Protein AF-A0AAN8ZXX7-F1 (afdb_monomer_lite)

InterPro domains:
  IPR001487 Bromodomain [PF00439] (17-95)
  IPR001487 Bromodomain [PR00503] (24-37)
  IPR001487 Bromodomain [PR00503] (38-54)
  IPR001487 Bromodomain [PR00503] (54-72)
  IPR001487 Bromodomain [PR00503] (72-91)
  IPR001487 Bromodomain [PS50014] (21-91)
  IPR001487 Bromodomain [SM00297] (2-110)
  IPR036427 Bromodomain-like superfamily [G3DSA:1.20.920.10] (6-121)
  IPR036427 Bromodomain-like superfamily [SSF47370] (6-117)

Organism: Halocaridina rubra (NCBI:txid373956)

pLDDT: mean 94.88, std 6.47, range [49.38, 98.5]

Foldseek 3Di:
DDDQDLLLVLVLLVLLLVVLVPDPLLVVQQDWDDCVVVVCLVVFQVDTHGSVNLNVCSVVSVDPALVSSLVSLCSLLVSCCRPVNCPDPSNVSSVVSSVSSVVSRVVCVVPSQLSVLCRVPVPCSVVDDD

Radius of gyration: 15.98 Å; chains: 1; bounding box: 37×27×50 Å

Sequence (130 aa):
MQLISVEQLCTLLKFALNRLKTMPGMEPFTKPVDTTEFPTYCDVVVHPVDFTSLERNIKRKFYGSTEAFSSDARWIVHNSVIFNGANSKVTSMARSLVKILKQDMSEIETCPDCYMNAHQKPNSWFTEAC

Structure (mmCIF, N/CA/C/O backbone):
data_AF-A0AAN8ZXX7-F1
#
_entry.id   AF-A0AAN8ZXX7-F1
#
loop_
_atom_site.group_PDB
_atom_site.id
_atom_site.type_symbol
_atom_site.label_atom_id
_atom_site.label_alt_id
_atom_site.label_comp_id
_atom_site.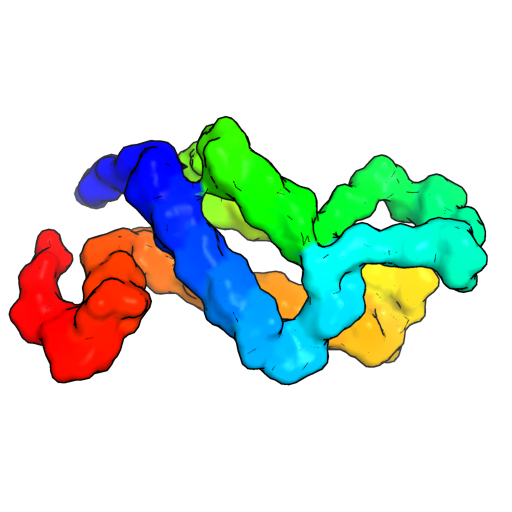label_asym_id
_atom_site.label_entity_id
_atom_site.label_seq_id
_atom_site.pdbx_PDB_ins_code
_atom_site.Cartn_x
_atom_site.Cartn_y
_atom_site.Cartn_z
_atom_site.occupancy
_atom_site.B_iso_or_equiv
_atom_site.auth_seq_id
_atom_site.auth_comp_id
_atom_site.auth_asym_id
_atom_site.auth_atom_id
_atom_site.pdbx_PDB_model_num
ATOM 1 N N . MET A 1 1 ? -18.876 -13.344 12.965 1.00 49.38 1 MET A N 1
ATOM 2 C CA . MET A 1 1 ? -17.917 -12.505 12.219 1.00 49.38 1 MET A CA 1
ATOM 3 C C . MET A 1 1 ? -18.581 -11.155 12.026 1.00 49.38 1 MET A C 1
ATOM 5 O O . MET A 1 1 ? -19.628 -11.104 11.390 1.00 49.38 1 MET A O 1
ATOM 9 N N . GLN A 1 2 ? -18.092 -10.115 12.695 1.00 58.34 2 GLN A N 1
ATOM 10 C CA . GLN A 1 2 ? -18.703 -8.787 12.648 1.00 58.34 2 GLN A CA 1
ATOM 11 C C . GLN A 1 2 ? -18.409 -8.153 11.284 1.00 58.34 2 GLN A C 1
ATOM 13 O O . GLN A 1 2 ? -17.286 -8.232 10.789 1.00 58.34 2 GLN A O 1
ATOM 18 N N . LEU A 1 3 ? -19.433 -7.600 10.638 1.00 75.94 3 LEU A N 1
ATOM 19 C CA . LEU A 1 3 ? -19.295 -6.977 9.323 1.00 75.94 3 LEU A CA 1
ATOM 20 C C . LEU A 1 3 ? -18.641 -5.600 9.494 1.00 75.94 3 LEU A C 1
ATOM 22 O O . LEU A 1 3 ? -19.238 -4.703 10.085 1.00 75.94 3 LEU A O 1
ATOM 26 N N . ILE A 1 4 ? -17.422 -5.439 8.979 1.00 89.06 4 ILE A N 1
ATOM 27 C CA . ILE A 1 4 ? -16.712 -4.154 8.956 1.00 89.06 4 ILE A CA 1
ATOM 28 C C . ILE A 1 4 ? -17.426 -3.228 7.968 1.00 89.06 4 ILE A C 1
ATOM 30 O O . ILE A 1 4 ? -17.630 -3.591 6.808 1.00 89.06 4 ILE A O 1
ATOM 34 N N . SER A 1 5 ? -17.789 -2.019 8.398 1.00 94.75 5 SER A N 1
ATOM 35 C CA . SER A 1 5 ? -18.332 -1.023 7.470 1.00 94.75 5 SER A CA 1
ATOM 36 C C . SER A 1 5 ? -17.234 -0.489 6.545 1.00 94.75 5 SER A C 1
ATOM 38 O O . SER A 1 5 ? -16.066 -0.407 6.924 1.00 94.75 5 SER A O 1
ATOM 40 N N . VAL A 1 6 ? -17.595 -0.042 5.339 1.00 95.25 6 VAL A N 1
ATOM 41 C CA . VAL A 1 6 ? -16.622 0.562 4.405 1.00 95.25 6 VAL A CA 1
ATOM 42 C C . VAL A 1 6 ? -15.899 1.758 5.040 1.00 95.25 6 VAL A C 1
ATOM 44 O O . VAL A 1 6 ? -14.717 1.985 4.791 1.00 95.25 6 VAL A O 1
ATOM 47 N N . GLU A 1 7 ? -16.581 2.517 5.898 1.00 95.38 7 GLU A N 1
ATOM 48 C CA . GLU A 1 7 ? -15.993 3.656 6.612 1.00 95.38 7 GLU A CA 1
ATOM 49 C C . GLU A 1 7 ? -14.967 3.227 7.658 1.00 95.38 7 GLU A C 1
ATOM 51 O O . GLU A 1 7 ? -13.879 3.811 7.734 1.00 95.38 7 GLU A O 1
ATOM 56 N N . GLN A 1 8 ? -15.288 2.182 8.423 1.00 95.88 8 GLN A N 1
ATOM 57 C CA . GLN A 1 8 ? -14.366 1.595 9.385 1.00 95.88 8 GLN A CA 1
ATOM 58 C C . GLN A 1 8 ? -13.148 1.026 8.656 1.00 95.88 8 GLN A C 1
ATOM 60 O O . GLN A 1 8 ? -12.025 1.399 8.989 1.00 95.88 8 GLN A O 1
ATOM 65 N N . LEU A 1 9 ? -13.349 0.246 7.588 1.00 97.44 9 LEU A N 1
ATOM 66 C CA . LEU A 1 9 ? -12.263 -0.285 6.763 1.00 97.44 9 LEU A CA 1
ATOM 67 C C . LEU A 1 9 ? -11.355 0.837 6.244 1.00 97.44 9 LEU A C 1
ATOM 69 O O . LEU A 1 9 ? -10.144 0.785 6.430 1.00 97.44 9 LEU A O 1
ATOM 73 N N . CYS A 1 10 ? -11.920 1.898 5.664 1.00 98.12 10 CYS A N 1
ATOM 74 C CA . CYS A 1 10 ? -11.134 3.035 5.182 1.00 98.12 10 CYS A CA 1
ATOM 75 C C . CYS A 1 10 ? -10.305 3.700 6.291 1.00 98.12 10 CYS A C 1
ATOM 77 O O . CYS A 1 10 ? -9.226 4.227 6.021 1.00 98.12 10 CYS A O 1
ATOM 79 N N . THR A 1 11 ? -10.791 3.702 7.530 1.00 98.06 11 THR A N 1
ATOM 80 C CA . THR A 1 11 ? -10.048 4.237 8.678 1.00 98.06 11 THR A CA 1
ATOM 81 C C . THR A 1 11 ? -8.867 3.336 9.035 1.00 98.06 11 THR A C 1
ATOM 83 O O . THR A 1 11 ? -7.746 3.827 9.164 1.00 98.06 11 THR A O 1
ATOM 86 N N . LEU A 1 12 ? -9.080 2.021 9.086 1.00 98.19 12 LEU A N 1
ATOM 87 C CA . LEU A 1 12 ? -8.029 1.038 9.370 1.00 98.19 12 LEU A CA 1
ATOM 88 C C . LEU A 1 12 ? -6.944 1.040 8.278 1.00 98.19 12 LEU A C 1
ATOM 90 O O . LEU A 1 12 ? -5.753 1.093 8.582 1.00 98.19 12 LEU A O 1
ATOM 94 N N . LEU A 1 13 ? -7.338 1.104 7.001 1.00 98.50 13 LEU A N 1
ATOM 95 C CA . LEU A 1 13 ? -6.402 1.213 5.875 1.00 98.50 13 LEU A CA 1
ATOM 96 C C . LEU A 1 13 ? -5.565 2.503 5.930 1.00 98.50 13 LEU A C 1
ATOM 98 O O . LEU A 1 13 ? -4.388 2.493 5.566 1.00 98.50 13 LEU A O 1
ATOM 102 N N . LYS A 1 14 ? -6.142 3.621 6.400 1.00 98.19 14 LYS A N 1
ATOM 103 C CA . LYS A 1 14 ? -5.384 4.868 6.611 1.00 98.19 14 LYS A CA 1
ATOM 104 C C . LYS A 1 14 ? -4.323 4.703 7.692 1.00 98.19 14 LYS A C 1
ATOM 106 O O . LYS A 1 14 ? -3.228 5.228 7.512 1.00 98.19 14 LYS A O 1
ATOM 111 N N . PHE A 1 15 ? -4.617 3.996 8.783 1.00 97.81 15 PHE A N 1
ATOM 112 C CA . PHE A 1 15 ? -3.619 3.720 9.817 1.00 97.81 15 PHE A CA 1
ATOM 113 C C . PHE A 1 15 ? -2.449 2.906 9.267 1.00 97.81 15 PHE A C 1
ATOM 115 O O . PHE A 1 15 ? -1.308 3.354 9.395 1.00 97.81 15 PHE A O 1
ATOM 122 N N . ALA A 1 16 ? -2.726 1.813 8.551 1.00 97.94 16 ALA A N 1
ATOM 123 C CA . ALA A 1 16 ? -1.696 0.999 7.905 1.00 97.94 16 ALA A CA 1
ATOM 124 C C . ALA A 1 16 ? -0.812 1.831 6.953 1.00 97.94 16 ALA A C 1
ATOM 126 O O . ALA A 1 16 ? 0.419 1.811 7.036 1.00 97.94 16 ALA A O 1
ATOM 127 N N . LEU A 1 17 ? -1.431 2.634 6.077 1.00 97.94 17 LEU A N 1
ATOM 128 C CA . LEU A 1 17 ? -0.700 3.466 5.117 1.00 97.94 17 LEU A CA 1
ATOM 129 C C . LEU A 1 17 ? 0.107 4.585 5.794 1.00 97.94 17 LEU A C 1
ATOM 131 O O . LEU A 1 17 ? 1.224 4.882 5.371 1.00 97.94 17 LEU A O 1
ATOM 135 N N . ASN A 1 18 ? -0.427 5.211 6.843 1.00 96.50 18 ASN A N 1
ATOM 136 C CA . ASN A 1 18 ? 0.286 6.251 7.584 1.00 96.50 18 ASN A CA 1
ATOM 137 C C . ASN A 1 18 ? 1.479 5.679 8.349 1.00 96.50 18 ASN A C 1
ATOM 139 O O . ASN A 1 18 ? 2.552 6.279 8.324 1.00 96.50 18 ASN A O 1
ATOM 143 N N . ARG A 1 19 ? 1.326 4.498 8.959 1.00 95.00 19 ARG A N 1
ATOM 144 C CA . ARG A 1 19 ? 2.433 3.789 9.605 1.00 95.00 19 ARG A CA 1
ATOM 145 C C . ARG A 1 19 ? 3.556 3.524 8.609 1.00 95.00 19 ARG A C 1
ATOM 147 O O . ARG A 1 19 ? 4.698 3.882 8.884 1.00 95.00 19 ARG A O 1
ATOM 154 N N . LEU A 1 20 ? 3.234 3.005 7.422 1.00 95.06 20 LEU A N 1
ATOM 155 C CA . LEU A 1 20 ? 4.224 2.818 6.359 1.00 95.06 20 LEU A CA 1
ATOM 156 C C . LEU A 1 20 ? 4.950 4.108 5.988 1.00 95.06 20 LEU A C 1
ATOM 158 O O . LEU A 1 20 ? 6.170 4.108 5.913 1.00 95.06 20 LEU A O 1
ATOM 162 N N . LYS A 1 21 ? 4.230 5.215 5.782 1.00 94.62 21 LYS A N 1
ATOM 163 C CA . LYS A 1 21 ? 4.841 6.504 5.410 1.00 94.62 21 LYS A CA 1
ATOM 164 C C . LYS A 1 21 ? 5.888 6.996 6.414 1.00 94.62 21 LYS A C 1
ATOM 166 O O . LYS A 1 21 ? 6.772 7.748 6.025 1.00 94.62 21 LYS A O 1
ATOM 171 N N . THR A 1 22 ? 5.783 6.594 7.681 1.00 93.25 22 THR A N 1
ATOM 172 C CA . THR A 1 22 ? 6.752 6.952 8.732 1.00 93.25 22 THR A CA 1
ATOM 173 C C . THR A 1 22 ? 7.960 6.019 8.820 1.00 93.25 22 THR A C 1
ATOM 175 O O . THR A 1 22 ? 8.909 6.326 9.539 1.00 93.25 22 THR A O 1
ATOM 178 N N . MET A 1 23 ? 7.951 4.884 8.116 1.00 93.44 23 MET A N 1
ATOM 179 C CA . MET A 1 23 ? 9.064 3.938 8.149 1.00 93.44 23 MET A CA 1
ATOM 180 C C . MET A 1 23 ? 10.226 4.413 7.264 1.00 93.44 23 MET A C 1
ATOM 182 O O . MET A 1 23 ? 9.993 4.937 6.173 1.00 93.44 23 MET A O 1
ATOM 186 N N . PRO A 1 24 ? 11.482 4.187 7.687 1.00 93.19 24 PRO A N 1
ATOM 187 C CA . PRO A 1 24 ? 12.646 4.533 6.881 1.00 93.19 24 PRO A CA 1
ATOM 188 C C . PRO A 1 24 ? 12.692 3.690 5.601 1.00 93.19 24 PRO A C 1
ATOM 190 O O . PRO A 1 24 ? 12.396 2.491 5.627 1.00 93.19 24 PRO A O 1
ATOM 193 N N . GLY A 1 25 ? 13.108 4.292 4.486 1.00 91.75 25 GLY A N 1
ATOM 194 C CA . GLY A 1 25 ? 13.211 3.580 3.210 1.00 91.75 25 GLY A CA 1
ATOM 195 C C . GLY A 1 25 ? 11.883 3.467 2.458 1.00 91.75 25 GLY A C 1
ATOM 196 O O . GLY A 1 25 ? 11.715 2.563 1.640 1.00 91.75 25 GLY A O 1
ATOM 197 N N . MET A 1 26 ? 10.927 4.349 2.741 1.00 94.94 26 MET A N 1
ATOM 198 C CA . MET A 1 26 ? 9.647 4.413 2.030 1.00 94.94 26 MET A CA 1
ATOM 199 C C . MET A 1 26 ? 9.554 5.612 1.084 1.00 94.94 26 MET A C 1
ATOM 201 O O . MET A 1 26 ? 8.606 5.704 0.304 1.00 94.94 26 MET A O 1
ATOM 205 N N . GLU A 1 27 ? 10.555 6.493 1.104 1.00 94.06 27 GLU A N 1
ATOM 206 C CA . GLU A 1 27 ? 10.630 7.740 0.342 1.00 94.06 27 GLU A CA 1
ATOM 207 C C . GLU A 1 27 ? 10.322 7.546 -1.153 1.00 94.06 27 GLU A C 1
ATOM 209 O O . GLU A 1 27 ? 9.483 8.302 -1.656 1.00 94.06 27 GLU A O 1
ATOM 214 N N . PRO A 1 28 ? 10.858 6.513 -1.850 1.00 95.69 28 PRO A N 1
ATOM 215 C CA . PRO A 1 28 ? 10.600 6.308 -3.280 1.00 95.69 28 PRO A CA 1
ATOM 216 C C . PRO A 1 28 ? 9.132 6.062 -3.644 1.00 95.69 28 PRO A C 1
ATOM 218 O O . PRO A 1 28 ? 8.766 6.189 -4.806 1.00 95.69 28 PRO A O 1
ATOM 221 N N . PHE A 1 29 ? 8.292 5.685 -2.678 1.00 97.25 29 PHE A N 1
ATOM 222 C CA . PHE A 1 29 ? 6.886 5.340 -2.906 1.00 97.25 29 PHE A CA 1
ATOM 223 C C . PHE A 1 29 ? 5.927 6.408 -2.373 1.00 97.25 29 PHE A C 1
ATOM 225 O O . PHE A 1 29 ? 4.713 6.268 -2.511 1.00 97.25 29 PHE A O 1
ATOM 232 N N . THR A 1 30 ? 6.447 7.470 -1.746 1.00 95.81 30 THR A N 1
ATOM 233 C CA . THR A 1 30 ? 5.621 8.517 -1.119 1.00 95.81 30 THR A CA 1
ATOM 234 C C . THR A 1 30 ? 4.893 9.407 -2.118 1.00 95.81 30 THR A C 1
ATOM 236 O O . THR A 1 30 ? 3.883 10.010 -1.753 1.00 95.81 30 THR A O 1
ATOM 239 N N . LYS A 1 31 ? 5.395 9.491 -3.353 1.00 95.88 31 LYS A N 1
ATOM 240 C CA . LYS A 1 31 ? 4.871 10.303 -4.454 1.00 95.88 31 LYS A CA 1
ATOM 241 C C . LYS A 1 31 ? 4.979 9.533 -5.776 1.00 95.88 31 LYS A C 1
ATOM 243 O O . LYS A 1 31 ? 5.756 8.579 -5.842 1.00 95.88 31 LYS A O 1
ATOM 248 N N . PRO A 1 32 ? 4.235 9.943 -6.819 1.00 96.38 32 PRO A N 1
ATOM 249 C CA . PRO A 1 32 ? 4.432 9.418 -8.165 1.00 96.38 32 PRO A CA 1
ATOM 250 C C . PRO A 1 32 ? 5.884 9.594 -8.625 1.00 96.38 32 PRO A C 1
ATOM 252 O O . PRO A 1 32 ? 6.532 10.575 -8.256 1.00 96.38 32 PRO A O 1
ATOM 255 N N . VAL A 1 33 ? 6.369 8.665 -9.451 1.00 96.06 33 VAL A N 1
ATOM 256 C CA . VAL A 1 33 ? 7.691 8.773 -10.084 1.00 96.06 33 VAL A CA 1
ATOM 257 C C . VAL A 1 33 ? 7.729 10.017 -10.973 1.00 96.06 33 VAL A C 1
ATOM 259 O O . VAL A 1 33 ? 6.811 10.247 -11.764 1.00 96.06 33 VAL A O 1
ATOM 262 N N . ASP A 1 34 ? 8.784 10.819 -10.83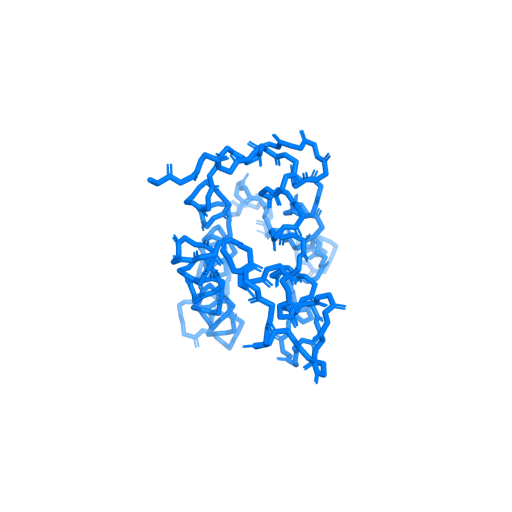3 1.00 94.88 34 ASP A N 1
ATOM 263 C CA . ASP A 1 34 ? 8.980 12.022 -11.636 1.00 94.88 34 ASP A CA 1
ATOM 264 C C . ASP A 1 34 ? 9.407 11.637 -13.058 1.00 94.88 34 ASP A C 1
ATOM 266 O O . ASP A 1 34 ? 10.500 11.126 -13.289 1.00 94.88 34 ASP A O 1
ATOM 270 N N . THR A 1 35 ? 8.531 11.884 -14.028 1.00 94.44 35 THR A N 1
ATOM 271 C CA . THR A 1 35 ? 8.774 11.561 -15.442 1.00 94.44 35 THR A CA 1
ATOM 272 C C . THR A 1 35 ? 9.722 12.545 -16.123 1.00 94.44 35 THR A C 1
ATOM 274 O O . THR A 1 35 ? 10.201 12.266 -17.217 1.00 94.44 35 THR A O 1
ATOM 277 N N . THR A 1 36 ? 10.038 13.676 -15.489 1.00 95.50 36 THR A N 1
ATOM 278 C CA . THR A 1 36 ? 11.102 14.569 -15.964 1.00 95.50 36 THR A CA 1
ATOM 279 C C . THR A 1 36 ? 12.483 14.013 -15.619 1.00 95.50 36 THR A C 1
ATOM 281 O O . THR A 1 36 ? 13.402 14.122 -16.428 1.00 95.50 36 THR A O 1
ATOM 284 N N . GLU A 1 37 ? 12.611 13.351 -14.463 1.00 95.31 37 GLU A N 1
ATOM 285 C CA . GLU A 1 37 ? 13.826 12.643 -14.038 1.00 95.31 37 GLU A CA 1
ATOM 286 C C . GLU A 1 37 ? 13.942 11.259 -14.699 1.00 95.31 37 GLU A C 1
ATOM 288 O O . GLU A 1 37 ? 15.030 10.849 -15.107 1.00 95.31 37 GLU A O 1
ATOM 293 N N . PHE A 1 38 ? 12.813 10.566 -14.880 1.00 95.19 38 PHE A N 1
ATOM 294 C CA . PHE A 1 38 ? 12.729 9.234 -15.486 1.00 95.19 38 PHE A CA 1
ATOM 295 C C . PHE A 1 38 ? 11.796 9.212 -16.715 1.00 95.19 38 PHE A C 1
ATOM 297 O O . PHE A 1 38 ? 10.696 8.651 -16.643 1.00 95.19 38 PHE A O 1
ATOM 304 N N . PRO A 1 39 ? 12.214 9.768 -17.872 1.00 95.69 39 PRO A N 1
ATOM 305 C CA . PRO A 1 39 ? 11.350 9.905 -19.051 1.00 95.69 39 PRO A CA 1
ATOM 306 C C . PRO A 1 39 ? 10.788 8.589 -19.592 1.00 95.69 39 PRO A C 1
ATOM 308 O O . PRO A 1 39 ? 9.660 8.553 -20.072 1.00 95.69 39 PRO A O 1
ATOM 311 N N . THR A 1 40 ? 11.541 7.494 -19.466 1.00 95.81 40 THR A N 1
ATOM 312 C CA . THR A 1 40 ? 11.150 6.169 -19.974 1.00 95.81 40 THR A CA 1
ATOM 313 C C . THR A 1 40 ? 10.200 5.409 -19.048 1.00 95.81 40 THR A C 1
ATOM 315 O O . THR A 1 40 ? 9.783 4.296 -19.363 1.00 95.81 40 THR A O 1
ATOM 318 N N . TYR A 1 41 ? 9.839 5.973 -17.888 1.00 96.44 41 TYR A N 1
ATOM 319 C CA . TYR A 1 41 ? 8.974 5.291 -16.923 1.00 96.44 41 TYR A CA 1
ATOM 320 C C . TYR A 1 41 ? 7.598 4.968 -17.521 1.00 96.44 41 TYR A C 1
ATOM 322 O O . TYR A 1 41 ? 7.102 3.850 -17.378 1.00 96.44 41 TYR A O 1
ATOM 330 N N . CYS A 1 42 ? 7.018 5.921 -18.255 1.00 94.69 42 CYS A N 1
ATOM 331 C CA . CYS A 1 42 ? 5.718 5.763 -18.911 1.00 94.69 42 CYS A CA 1
ATOM 332 C C . CYS A 1 42 ? 5.739 4.787 -20.097 1.00 94.69 42 CYS A C 1
ATOM 334 O O . CYS A 1 42 ? 4.677 4.322 -20.502 1.00 94.69 42 CYS A O 1
ATOM 336 N N . ASP A 1 43 ? 6.917 4.449 -20.629 1.00 96.44 43 ASP A N 1
ATOM 337 C CA . ASP A 1 43 ? 7.041 3.503 -21.745 1.00 96.44 43 ASP A CA 1
ATOM 338 C C . ASP A 1 43 ? 6.842 2.053 -21.284 1.00 96.44 43 ASP A C 1
ATOM 340 O O . ASP A 1 43 ? 6.447 1.192 -22.070 1.00 96.44 43 ASP A O 1
ATOM 344 N N . VAL A 1 44 ? 7.123 1.772 -20.006 1.00 96.56 44 VAL A N 1
ATOM 345 C CA . VAL A 1 44 ? 7.122 0.408 -19.451 1.00 96.56 44 VAL A CA 1
ATOM 346 C C . VAL A 1 44 ? 6.130 0.215 -18.303 1.00 96.56 44 VAL A C 1
ATOM 348 O O . VAL A 1 44 ? 5.673 -0.906 -18.078 1.00 96.56 44 VAL A O 1
ATOM 351 N N . VAL A 1 45 ? 5.755 1.280 -17.586 1.00 97.25 45 VAL A N 1
ATOM 352 C CA . VAL A 1 45 ? 4.777 1.227 -16.491 1.00 97.25 45 VAL A CA 1
ATOM 353 C C . VAL A 1 45 ? 3.437 1.810 -16.935 1.00 97.25 45 VAL A C 1
ATOM 355 O O . VAL A 1 45 ? 3.265 3.020 -17.041 1.00 97.25 45 VAL A O 1
ATOM 358 N N . VAL A 1 46 ? 2.451 0.930 -17.118 1.00 95.31 46 VAL A N 1
ATOM 359 C CA . VAL A 1 46 ? 1.100 1.289 -17.596 1.00 95.31 46 VAL A CA 1
ATOM 360 C C . VAL A 1 46 ? 0.127 1.694 -16.487 1.00 95.31 46 VAL A C 1
ATOM 362 O O . VAL A 1 46 ? -0.855 2.388 -16.742 1.00 95.31 46 VAL A O 1
ATOM 365 N N . HIS A 1 47 ? 0.377 1.261 -15.249 1.00 96.75 47 HIS A N 1
ATOM 366 C CA . HIS A 1 47 ? -0.478 1.558 -14.101 1.00 96.75 47 HIS A CA 1
ATOM 367 C C . HIS A 1 47 ? 0.362 2.045 -12.912 1.00 96.75 47 HIS A C 1
ATOM 369 O O . HIS A 1 47 ? 0.703 1.253 -12.029 1.00 96.75 47 HIS A O 1
ATOM 375 N N . PRO A 1 48 ? 0.746 3.337 -12.887 1.00 96.69 48 PRO A N 1
ATOM 376 C CA . PRO A 1 48 ? 1.505 3.903 -11.781 1.00 96.69 48 PRO A CA 1
ATOM 377 C C . PRO A 1 48 ? 0.694 3.866 -10.482 1.00 96.69 48 PRO A C 1
ATOM 379 O O . PRO A 1 48 ? -0.436 4.354 -10.429 1.00 96.69 48 PRO A O 1
ATOM 382 N N . VAL A 1 49 ? 1.294 3.310 -9.431 1.00 98.00 49 VAL A N 1
ATOM 383 C CA . VAL A 1 49 ? 0.733 3.272 -8.078 1.00 98.00 49 VAL A CA 1
ATOM 384 C C . VAL A 1 49 ? 1.809 3.717 -7.097 1.00 98.00 49 VAL A C 1
ATOM 386 O O . VAL A 1 49 ? 2.935 3.228 -7.124 1.00 98.00 49 VAL A O 1
ATOM 389 N N . ASP A 1 50 ? 1.431 4.642 -6.228 1.00 97.88 50 ASP A N 1
ATOM 390 C CA . ASP A 1 50 ? 2.229 5.221 -5.149 1.00 97.88 50 ASP A CA 1
ATOM 391 C C . ASP A 1 50 ? 1.335 5.518 -3.927 1.00 97.88 50 ASP A C 1
ATOM 393 O O . ASP A 1 50 ? 0.105 5.387 -3.982 1.00 97.88 50 ASP A O 1
ATOM 397 N N . PHE A 1 51 ? 1.908 5.944 -2.804 1.00 98.38 51 PHE A N 1
ATOM 398 C CA . PHE A 1 51 ? 1.143 6.197 -1.580 1.00 98.38 51 PHE A CA 1
ATOM 399 C C . PHE A 1 51 ? 0.080 7.289 -1.713 1.00 98.38 51 PHE A C 1
ATOM 401 O O . PHE A 1 51 ? -0.953 7.192 -1.047 1.00 98.38 51 PHE A O 1
ATOM 408 N N . THR A 1 52 ? 0.276 8.300 -2.560 1.00 98.00 52 THR A N 1
ATOM 409 C CA . THR A 1 52 ? -0.756 9.318 -2.809 1.00 98.00 52 THR A CA 1
ATOM 410 C C . THR A 1 52 ? -1.946 8.716 -3.551 1.00 98.00 52 THR A C 1
ATOM 412 O O . THR A 1 52 ? -3.097 9.017 -3.220 1.00 98.00 52 THR A O 1
ATOM 415 N N . SER A 1 53 ? -1.693 7.810 -4.501 1.00 98.06 53 SER A N 1
ATOM 416 C CA . SER A 1 53 ? -2.741 7.095 -5.232 1.00 98.06 53 SER A CA 1
ATOM 417 C C . SER A 1 53 ? -3.545 6.164 -4.315 1.00 98.06 53 SER A C 1
ATOM 419 O O . SER A 1 53 ? -4.778 6.218 -4.322 1.00 98.06 53 SER A O 1
ATOM 421 N N . LEU A 1 54 ? -2.866 5.409 -3.440 1.00 98.44 54 LEU A N 1
ATOM 422 C CA . LEU A 1 54 ? -3.509 4.538 -2.456 1.00 98.44 54 LEU A CA 1
ATOM 423 C C . LEU A 1 54 ? -4.349 5.355 -1.472 1.00 98.44 54 LEU A C 1
ATOM 425 O O . LEU A 1 54 ? -5.515 5.039 -1.247 1.00 98.44 54 LEU A O 1
ATOM 429 N N . GLU A 1 55 ? -3.797 6.444 -0.934 1.00 98.38 55 GLU A N 1
ATOM 430 C CA . GLU A 1 55 ? -4.509 7.330 -0.012 1.00 98.38 55 GLU A CA 1
ATOM 431 C C . GLU A 1 55 ? -5.759 7.941 -0.657 1.00 98.38 55 GLU A C 1
ATOM 433 O O . GLU A 1 55 ? -6.822 8.002 -0.030 1.00 98.38 55 GLU A O 1
ATOM 438 N N . ARG A 1 56 ? -5.658 8.370 -1.920 1.00 98.50 56 ARG A N 1
ATOM 439 C CA . ARG A 1 56 ? -6.794 8.877 -2.696 1.00 98.50 56 ARG A CA 1
ATOM 440 C C . ARG A 1 56 ? -7.876 7.810 -2.852 1.00 98.50 56 ARG A C 1
ATOM 442 O O . ARG A 1 56 ? -9.045 8.119 -2.628 1.00 98.50 56 ARG A O 1
ATOM 449 N N . ASN A 1 57 ? -7.512 6.574 -3.186 1.00 98.44 57 ASN A N 1
ATOM 450 C CA . ASN A 1 57 ? -8.466 5.469 -3.323 1.00 98.44 57 ASN A CA 1
ATOM 451 C C . ASN A 1 57 ? -9.146 5.139 -1.982 1.00 98.44 57 ASN A C 1
ATOM 453 O O . ASN A 1 57 ? -10.366 4.959 -1.950 1.00 98.44 57 ASN A O 1
ATOM 457 N N . ILE A 1 58 ? -8.413 5.186 -0.860 1.00 98.44 58 ILE A N 1
ATOM 458 C CA . ILE A 1 58 ? -9.013 5.046 0.477 1.00 98.44 58 ILE A CA 1
ATOM 459 C C . ILE A 1 58 ? -10.009 6.186 0.748 1.00 98.44 58 ILE A C 1
ATOM 461 O O . ILE A 1 58 ? -11.136 5.941 1.173 1.00 98.44 58 ILE A O 1
ATOM 465 N N . LYS A 1 59 ? -9.636 7.447 0.484 1.00 97.94 59 LYS A N 1
ATOM 466 C CA . LYS A 1 59 ? -10.526 8.610 0.690 1.00 97.94 59 LYS A CA 1
ATOM 467 C C . LYS A 1 59 ? -11.812 8.518 -0.136 1.00 97.94 59 LYS A C 1
ATOM 469 O O . LYS A 1 59 ? -12.861 8.937 0.341 1.00 97.94 59 LYS A O 1
ATOM 474 N N . ARG A 1 60 ? -11.739 7.946 -1.340 1.00 97.81 60 ARG A N 1
ATOM 475 C CA . ARG A 1 60 ? -12.893 7.723 -2.228 1.00 97.81 60 ARG A CA 1
ATOM 476 C C . ARG A 1 60 ? -13.715 6.481 -1.870 1.00 97.81 60 ARG A C 1
ATOM 478 O O . ARG A 1 60 ? -14.650 6.180 -2.603 1.00 97.81 60 ARG A O 1
ATOM 485 N N . LYS A 1 61 ? -13.391 5.779 -0.775 1.00 97.50 61 LYS A N 1
ATOM 486 C CA . LYS A 1 61 ? -14.050 4.530 -0.359 1.00 97.50 61 LYS A CA 1
ATOM 487 C C . LYS A 1 61 ? -14.012 3.451 -1.455 1.00 97.50 61 LYS A C 1
ATOM 489 O O . LYS A 1 61 ? -14.960 2.693 -1.617 1.00 97.50 61 LYS A O 1
ATOM 494 N N . PHE A 1 62 ? -12.923 3.408 -2.227 1.00 97.06 62 PHE A N 1
ATOM 495 C CA . PHE A 1 62 ? -12.783 2.505 -3.376 1.00 97.06 62 PHE A CA 1
ATOM 496 C C . PHE A 1 62 ? -12.571 1.040 -2.964 1.00 97.06 62 PHE A C 1
ATOM 498 O O . PHE A 1 62 ? -12.955 0.126 -3.687 1.00 97.06 62 PHE A O 1
ATOM 505 N N . TYR A 1 63 ? -11.970 0.807 -1.796 1.00 97.69 63 TYR A N 1
ATOM 506 C CA . TYR A 1 63 ? -11.660 -0.536 -1.316 1.00 97.69 63 TYR A CA 1
ATOM 507 C C . TYR A 1 63 ? -12.820 -1.118 -0.508 1.00 97.69 63 TYR A C 1
ATOM 509 O O . TYR A 1 63 ? -13.172 -0.591 0.546 1.00 97.69 63 TYR A O 1
ATOM 517 N N . GLY A 1 64 ? -13.382 -2.225 -0.998 1.00 95.56 64 GLY A N 1
ATOM 518 C CA . GLY A 1 64 ? -14.406 -3.005 -0.293 1.00 95.56 64 GLY A CA 1
ATOM 519 C C . GLY A 1 64 ? -13.845 -4.079 0.643 1.00 95.56 64 GLY A C 1
ATOM 520 O O . GLY A 1 64 ? -14.590 -4.621 1.451 1.00 95.56 64 GLY A O 1
ATOM 521 N N . SER A 1 65 ? -12.548 -4.386 0.545 1.00 97.00 65 SER A N 1
ATOM 522 C CA . SER A 1 65 ? -11.863 -5.349 1.409 1.00 97.00 65 SER A CA 1
ATOM 523 C C . SER A 1 65 ? -10.366 -5.037 1.540 1.00 97.00 65 SER A C 1
ATOM 525 O O . SER A 1 65 ? -9.808 -4.230 0.784 1.00 97.00 65 SER A O 1
ATOM 527 N N . THR A 1 66 ? -9.706 -5.684 2.498 1.00 97.31 66 THR A N 1
ATOM 528 C CA . THR A 1 66 ? -8.249 -5.651 2.704 1.00 97.31 66 THR A CA 1
ATOM 529 C C . THR A 1 66 ? -7.485 -6.247 1.515 1.00 97.31 66 THR A C 1
ATOM 531 O O . THR A 1 66 ? -6.400 -5.769 1.160 1.00 97.31 66 THR A O 1
ATOM 534 N N . GLU A 1 67 ? -8.054 -7.237 0.824 1.00 97.19 67 GLU A N 1
ATOM 535 C CA . GLU A 1 67 ? -7.472 -7.836 -0.381 1.00 97.19 67 GLU A CA 1
ATOM 536 C C . GLU A 1 67 ? -7.507 -6.888 -1.577 1.00 97.19 67 GLU A C 1
ATOM 538 O O . GLU A 1 67 ? -6.550 -6.872 -2.359 1.00 97.19 67 GLU A O 1
ATOM 543 N N . ALA A 1 68 ? -8.565 -6.082 -1.719 1.00 97.69 68 ALA A N 1
ATOM 544 C CA . ALA A 1 68 ? -8.647 -5.064 -2.765 1.00 97.69 68 ALA A CA 1
ATOM 545 C C . ALA A 1 68 ? -7.519 -4.032 -2.602 1.00 97.69 68 ALA A C 1
ATOM 547 O O . ALA A 1 68 ? -6.763 -3.783 -3.540 1.00 97.69 68 ALA A O 1
ATOM 548 N N . PHE A 1 69 ? -7.325 -3.523 -1.381 1.00 98.31 69 PHE A N 1
ATOM 549 C CA . PHE A 1 69 ? -6.214 -2.623 -1.060 1.00 98.31 69 PHE A CA 1
ATOM 550 C C . PHE A 1 69 ? -4.842 -3.281 -1.277 1.00 98.31 69 PHE A C 1
ATOM 552 O O . PHE A 1 69 ? -3.947 -2.692 -1.886 1.00 98.31 69 PHE A O 1
ATOM 559 N N . SER A 1 70 ? -4.677 -4.528 -0.826 1.00 97.69 70 SER A N 1
ATOM 560 C CA . SER A 1 70 ? -3.434 -5.285 -1.020 1.00 97.69 70 SER A CA 1
ATOM 561 C C . SER A 1 70 ? -3.102 -5.498 -2.493 1.00 97.69 70 SER A C 1
ATOM 563 O O . SER A 1 70 ? -1.929 -5.552 -2.859 1.00 97.69 70 SER A O 1
ATOM 565 N N . SER A 1 71 ? -4.118 -5.658 -3.339 1.00 97.81 71 SER A N 1
ATOM 566 C CA . SER A 1 71 ? -3.938 -5.862 -4.776 1.00 97.81 71 SER A CA 1
ATOM 567 C C . SER A 1 71 ? -3.428 -4.599 -5.459 1.00 97.81 71 SER A C 1
ATOM 569 O O . SER A 1 71 ? -2.453 -4.694 -6.204 1.00 97.81 71 SER A O 1
ATOM 571 N N . ASP A 1 72 ? -3.966 -3.428 -5.111 1.00 97.81 72 ASP A N 1
ATOM 572 C CA . ASP A 1 72 ? -3.424 -2.145 -5.574 1.00 97.81 72 ASP A CA 1
ATOM 573 C C . ASP A 1 72 ? -1.982 -1.947 -5.083 1.00 97.81 72 ASP A C 1
ATOM 575 O O . ASP A 1 72 ? -1.090 -1.634 -5.868 1.00 97.81 72 ASP A O 1
ATOM 579 N N . ALA A 1 73 ? -1.692 -2.229 -3.810 1.00 97.88 73 ALA A N 1
ATOM 580 C CA . ALA A 1 73 ? -0.337 -2.076 -3.275 1.00 97.88 73 ALA A CA 1
ATOM 581 C C . ALA A 1 73 ? 0.709 -2.991 -3.949 1.00 97.88 73 ALA A C 1
ATOM 583 O O . ALA A 1 73 ? 1.885 -2.628 -4.032 1.00 97.88 73 ALA A O 1
ATOM 584 N N . ARG A 1 74 ? 0.316 -4.164 -4.472 1.00 98.19 74 ARG A N 1
ATOM 585 C CA . ARG A 1 74 ? 1.229 -5.060 -5.212 1.00 98.19 74 ARG A CA 1
ATOM 586 C C . ARG A 1 74 ? 1.710 -4.463 -6.534 1.00 98.19 74 ARG A C 1
ATOM 588 O O . ARG A 1 74 ? 2.798 -4.842 -6.977 1.00 98.19 74 ARG A O 1
ATOM 595 N N . TRP A 1 75 ? 0.985 -3.507 -7.120 1.00 98.44 75 TRP A N 1
ATOM 596 C CA . TRP A 1 75 ? 1.466 -2.784 -8.299 1.00 98.44 75 TRP A CA 1
ATOM 597 C C . TRP A 1 75 ? 2.767 -2.032 -8.029 1.00 98.44 75 TRP A C 1
ATOM 599 O 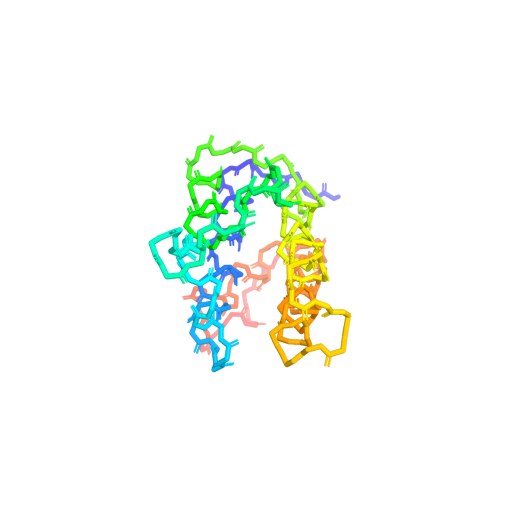O . TRP A 1 75 ? 3.613 -1.976 -8.912 1.00 98.44 75 TRP A O 1
ATOM 609 N N . ILE A 1 76 ? 3.008 -1.563 -6.800 1.00 98.19 76 ILE A N 1
ATOM 610 C CA . ILE A 1 76 ? 4.281 -0.920 -6.433 1.00 98.19 76 ILE A CA 1
ATOM 611 C C . ILE A 1 76 ? 5.457 -1.883 -6.657 1.00 98.19 76 ILE A C 1
ATOM 613 O O . ILE A 1 76 ? 6.477 -1.510 -7.236 1.00 98.19 76 ILE A O 1
ATOM 617 N N . VAL A 1 77 ? 5.313 -3.149 -6.250 1.00 98.44 77 VAL A N 1
ATOM 618 C CA . VAL A 1 77 ? 6.341 -4.179 -6.477 1.00 98.44 77 VAL A CA 1
ATOM 619 C C . VAL A 1 77 ? 6.454 -4.510 -7.956 1.00 98.44 77 VAL A C 1
ATOM 621 O O . VAL A 1 77 ? 7.566 -4.583 -8.469 1.00 98.44 77 VAL A O 1
ATOM 624 N N . HIS A 1 78 ? 5.325 -4.706 -8.635 1.00 98.50 78 HIS A N 1
ATOM 625 C CA . HIS A 1 78 ? 5.298 -5.036 -10.058 1.00 98.50 78 HIS A CA 1
ATOM 626 C C . HIS A 1 78 ? 6.005 -3.965 -10.901 1.00 98.50 78 HIS A C 1
ATOM 628 O O . HIS A 1 78 ? 6.952 -4.276 -11.622 1.00 98.50 78 HIS A O 1
ATOM 634 N N . ASN A 1 79 ? 5.622 -2.701 -10.725 1.00 98.44 79 ASN A N 1
ATOM 635 C CA . ASN A 1 79 ? 6.205 -1.558 -11.420 1.00 98.44 79 ASN A CA 1
ATOM 636 C C . ASN A 1 79 ? 7.692 -1.408 -11.093 1.00 98.44 79 ASN A C 1
ATOM 638 O O . ASN A 1 79 ? 8.499 -1.150 -11.982 1.00 98.44 79 ASN A O 1
ATOM 642 N N . SER A 1 80 ? 8.075 -1.620 -9.829 1.00 98.19 80 SER A N 1
ATOM 643 C CA . SER A 1 80 ? 9.480 -1.562 -9.425 1.00 98.19 80 SER A CA 1
ATOM 644 C 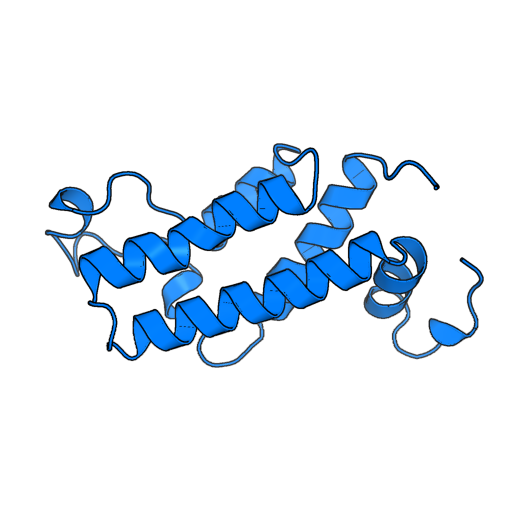C . SER A 1 80 ? 10.313 -2.675 -10.070 1.00 98.19 80 SER A C 1
ATOM 646 O O . SER A 1 80 ? 11.417 -2.412 -10.535 1.00 98.19 80 SER A O 1
ATOM 648 N N . VAL A 1 81 ? 9.782 -3.898 -10.186 1.00 98.44 81 VAL A N 1
ATOM 649 C CA . VAL A 1 81 ? 10.460 -4.998 -10.894 1.00 98.44 81 VAL A CA 1
ATOM 650 C C . VAL A 1 81 ? 10.636 -4.676 -12.376 1.00 98.44 81 VAL A C 1
ATOM 652 O O . VAL A 1 81 ? 11.715 -4.933 -12.903 1.00 98.44 81 VAL A O 1
ATOM 655 N N . ILE A 1 82 ? 9.612 -4.121 -13.030 1.00 98.12 82 ILE A N 1
ATOM 656 C CA . ILE A 1 82 ? 9.667 -3.759 -14.454 1.00 98.12 82 ILE A CA 1
ATOM 657 C C . ILE A 1 82 ? 10.707 -2.667 -14.698 1.00 98.12 82 ILE A C 1
ATOM 659 O O . ILE A 1 82 ? 11.556 -2.819 -15.570 1.00 98.12 82 ILE A O 1
ATOM 663 N N . PHE A 1 83 ? 10.651 -1.582 -13.927 1.00 98.00 83 PHE A N 1
ATOM 664 C CA . PHE A 1 83 ? 11.474 -0.404 -14.185 1.00 98.00 83 PHE A CA 1
ATOM 665 C C . PHE A 1 83 ? 12.889 -0.523 -13.603 1.00 98.00 83 PHE A C 1
ATOM 667 O O . PHE A 1 83 ? 13.870 -0.231 -14.278 1.00 98.00 83 PHE A O 1
ATOM 674 N N . ASN A 1 84 ? 13.012 -0.986 -12.356 1.00 97.38 84 ASN A N 1
ATOM 675 C CA . ASN A 1 84 ? 14.291 -1.045 -11.643 1.00 97.38 84 ASN A CA 1
ATOM 676 C C . ASN A 1 84 ? 14.973 -2.421 -11.742 1.00 97.38 84 ASN A C 1
ATOM 678 O O . ASN A 1 84 ? 16.140 -2.555 -11.383 1.00 97.38 84 ASN A O 1
ATOM 682 N N . GLY A 1 85 ? 14.258 -3.470 -12.156 1.00 98.06 85 GLY A N 1
ATOM 683 C CA . GLY A 1 85 ? 14.749 -4.848 -12.153 1.00 98.06 85 GLY A CA 1
ATOM 684 C C . GLY A 1 85 ? 14.553 -5.573 -10.815 1.00 98.06 85 GLY A C 1
ATOM 685 O O . GLY A 1 85 ? 14.469 -4.974 -9.737 1.00 98.06 85 GLY A O 1
ATOM 686 N N . ALA A 1 86 ? 14.494 -6.908 -10.873 1.00 97.69 86 ALA A N 1
ATOM 687 C CA . ALA A 1 86 ? 14.123 -7.757 -9.736 1.00 97.69 86 ALA A CA 1
ATOM 688 C C . ALA A 1 86 ? 15.098 -7.701 -8.543 1.00 97.69 86 ALA A C 1
ATOM 690 O O . ALA A 1 86 ? 14.666 -7.886 -7.404 1.00 97.69 86 ALA A O 1
ATOM 691 N N . ASN A 1 87 ? 16.381 -7.430 -8.809 1.00 97.25 87 ASN A N 1
ATOM 692 C CA . ASN A 1 87 ? 17.463 -7.417 -7.818 1.00 97.25 87 ASN A CA 1
ATOM 693 C C . ASN A 1 87 ? 17.820 -6.006 -7.324 1.00 97.25 87 ASN A C 1
ATOM 695 O O . ASN A 1 87 ? 18.763 -5.849 -6.549 1.00 97.25 87 ASN A O 1
ATOM 699 N N . SER A 1 88 ? 17.108 -4.967 -7.772 1.00 98.06 88 SER A N 1
ATOM 700 C CA . SER A 1 88 ? 17.401 -3.603 -7.335 1.00 98.06 88 SER A CA 1
ATOM 701 C C . SER A 1 88 ? 17.042 -3.378 -5.869 1.00 98.06 88 SER A C 1
ATOM 703 O O . SER A 1 88 ? 16.121 -3.986 -5.309 1.00 98.06 88 SER A O 1
ATOM 705 N N . LYS A 1 89 ? 17.741 -2.422 -5.250 1.00 97.31 89 LYS A N 1
ATOM 706 C CA . LYS A 1 89 ? 17.450 -1.978 -3.883 1.00 97.31 89 LYS A CA 1
ATOM 707 C C . LYS A 1 89 ? 16.010 -1.467 -3.754 1.00 97.31 89 LYS A C 1
ATOM 709 O O . LYS A 1 89 ? 15.332 -1.826 -2.796 1.00 97.31 89 LYS A O 1
ATOM 714 N N . VAL A 1 90 ? 15.522 -0.714 -4.743 1.00 96.88 90 VAL A N 1
ATOM 715 C CA . VAL A 1 90 ? 14.147 -0.181 -4.762 1.00 96.88 90 VAL A CA 1
ATOM 716 C C . VAL A 1 90 ? 13.119 -1.313 -4.834 1.00 96.88 90 VAL A C 1
ATOM 718 O O . VAL A 1 90 ? 12.128 -1.293 -4.107 1.00 96.88 90 VAL A O 1
ATOM 721 N N . THR A 1 91 ? 13.363 -2.360 -5.627 1.00 98.31 91 THR A N 1
ATOM 722 C CA . THR A 1 91 ? 12.498 -3.551 -5.651 1.00 98.31 91 THR A CA 1
ATOM 723 C C . THR A 1 91 ? 12.483 -4.273 -4.304 1.00 98.31 91 THR A C 1
ATOM 725 O O . THR A 1 91 ? 11.420 -4.687 -3.839 1.00 98.31 91 THR A O 1
ATOM 728 N N . SER A 1 92 ? 13.630 -4.400 -3.634 1.00 97.94 92 SER A N 1
ATOM 729 C CA . SER A 1 92 ? 13.699 -4.988 -2.287 1.00 97.94 92 SER A CA 1
ATOM 730 C C . SER A 1 92 ? 12.893 -4.180 -1.255 1.00 97.94 92 SER A C 1
ATOM 732 O O . SER A 1 92 ? 12.137 -4.747 -0.456 1.00 97.94 92 SER A O 1
ATOM 734 N N . MET A 1 93 ? 12.968 -2.847 -1.328 1.00 97.69 93 MET A N 1
ATOM 735 C CA . MET A 1 93 ? 12.170 -1.938 -0.495 1.00 97.69 93 MET A CA 1
ATOM 736 C C . MET A 1 93 ? 10.667 -2.111 -0.771 1.00 97.69 93 MET A C 1
ATOM 738 O O . MET A 1 93 ? 9.890 -2.285 0.167 1.00 97.69 93 MET A O 1
ATOM 742 N N . ALA A 1 94 ? 10.260 -2.192 -2.042 1.00 98.00 94 ALA A N 1
ATOM 743 C CA . ALA A 1 94 ? 8.867 -2.431 -2.426 1.00 98.00 94 ALA A CA 1
ATOM 744 C C . ALA A 1 94 ? 8.334 -3.780 -1.900 1.00 98.00 94 ALA A C 1
ATOM 746 O O . ALA A 1 94 ? 7.196 -3.875 -1.438 1.00 98.00 94 ALA A O 1
ATOM 747 N N . ARG A 1 95 ? 9.149 -4.845 -1.933 1.00 97.88 95 ARG A N 1
ATOM 748 C CA . ARG A 1 95 ? 8.762 -6.155 -1.370 1.00 97.88 95 ARG A CA 1
ATOM 749 C C . ARG A 1 95 ? 8.563 -6.080 0.143 1.00 97.88 95 ARG A C 1
ATOM 751 O O . ARG A 1 95 ? 7.615 -6.669 0.661 1.00 97.88 95 ARG A O 1
ATOM 758 N N . SER A 1 96 ? 9.433 -5.348 0.836 1.00 97.06 96 SER A N 1
ATOM 759 C CA . SER A 1 96 ? 9.323 -5.119 2.282 1.00 97.06 96 SER A CA 1
ATOM 760 C C . SER A 1 96 ? 8.042 -4.359 2.630 1.00 97.06 96 SER A C 1
ATOM 762 O O . SER A 1 96 ? 7.311 -4.783 3.522 1.00 97.06 96 SER A O 1
ATOM 764 N N . LEU A 1 97 ? 7.713 -3.318 1.862 1.00 96.69 97 LEU A N 1
ATOM 765 C CA . LEU A 1 97 ? 6.464 -2.559 1.969 1.00 96.69 97 LEU A CA 1
ATOM 766 C C . LEU A 1 97 ? 5.235 -3.475 1.879 1.00 96.69 97 LEU A C 1
ATOM 768 O O . LEU A 1 97 ? 4.400 -3.472 2.783 1.00 96.69 97 LEU A O 1
ATOM 772 N N . VAL A 1 98 ? 5.131 -4.310 0.837 1.00 96.88 98 VAL A N 1
ATOM 773 C CA . VAL A 1 98 ? 3.977 -5.219 0.675 1.00 96.88 98 VAL A CA 1
ATOM 774 C C . VAL A 1 98 ? 3.920 -6.271 1.784 1.00 96.88 98 VAL A C 1
ATOM 776 O O . VAL A 1 98 ? 2.830 -6.646 2.215 1.00 96.88 98 VAL A O 1
ATOM 779 N N . LYS A 1 99 ? 5.070 -6.736 2.287 1.00 97.38 99 LYS A N 1
ATOM 780 C CA . LYS A 1 99 ? 5.119 -7.655 3.432 1.00 97.38 99 LYS A CA 1
ATOM 781 C C . LYS A 1 99 ? 4.534 -7.013 4.695 1.00 97.38 99 LYS A C 1
ATOM 783 O O . LYS A 1 99 ? 3.767 -7.670 5.391 1.00 97.38 99 LYS A O 1
ATOM 788 N N . ILE A 1 100 ? 4.869 -5.752 4.965 1.00 96.81 100 ILE A N 1
ATOM 789 C CA . ILE A 1 100 ? 4.339 -4.999 6.111 1.00 96.81 100 ILE A CA 1
ATOM 790 C C . ILE A 1 100 ? 2.830 -4.781 5.957 1.00 96.81 100 ILE A C 1
ATOM 792 O O . ILE A 1 100 ? 2.089 -5.062 6.893 1.00 96.81 100 ILE A O 1
ATOM 796 N N . LEU A 1 101 ? 2.353 -4.391 4.768 1.00 97.00 101 LEU A N 1
ATOM 797 C CA . LEU A 1 101 ? 0.908 -4.263 4.530 1.00 97.00 101 LEU A CA 1
ATOM 798 C C . LEU A 1 101 ? 0.170 -5.574 4.722 1.00 97.00 101 LEU A C 1
ATOM 800 O O . LEU A 1 101 ? -0.908 -5.583 5.298 1.00 97.00 101 LEU A O 1
ATOM 804 N N . LYS A 1 102 ? 0.737 -6.686 4.251 1.00 96.50 102 LYS A N 1
ATOM 805 C CA . LYS A 1 102 ? 0.124 -8.001 4.439 1.00 96.50 102 LYS A CA 1
ATOM 806 C C . LYS A 1 102 ? -0.057 -8.321 5.926 1.00 96.50 102 LYS A C 1
ATOM 808 O O . LYS A 1 102 ? -1.082 -8.884 6.292 1.00 96.50 102 LYS A O 1
ATOM 813 N N . GLN A 1 103 ? 0.915 -7.951 6.760 1.00 97.25 103 GLN A N 1
ATOM 814 C CA . GLN A 1 103 ? 0.805 -8.091 8.209 1.00 97.25 103 GLN A CA 1
ATOM 815 C C . GLN A 1 103 ? -0.327 -7.215 8.767 1.00 97.25 103 GLN A C 1
ATOM 817 O O . GLN A 1 103 ? -1.181 -7.729 9.478 1.00 97.25 103 GLN A O 1
ATOM 822 N N . ASP A 1 104 ? -0.395 -5.936 8.377 1.00 97.31 104 ASP A N 1
ATOM 823 C CA . ASP A 1 104 ? -1.488 -5.036 8.782 1.00 97.31 104 ASP A CA 1
ATOM 824 C C . ASP A 1 104 ? -2.869 -5.563 8.390 1.00 97.31 104 ASP A C 1
ATOM 826 O O . ASP A 1 104 ? -3.795 -5.551 9.195 1.00 97.31 104 ASP A O 1
ATOM 830 N N . MET A 1 105 ? -3.013 -6.042 7.153 1.00 97.62 105 MET A N 1
ATOM 831 C CA . MET A 1 105 ? -4.285 -6.572 6.665 1.00 97.62 105 MET A CA 1
ATOM 832 C C . MET A 1 105 ? -4.706 -7.807 7.460 1.00 97.62 105 MET A C 1
ATOM 834 O O . MET A 1 105 ? -5.862 -7.908 7.853 1.00 97.62 105 MET A O 1
ATOM 838 N N . SER A 1 106 ? -3.756 -8.697 7.765 1.00 97.38 106 SER A N 1
ATOM 839 C CA . SER A 1 106 ? -4.013 -9.874 8.595 1.00 97.38 106 SER A CA 1
ATOM 840 C C . SER A 1 106 ? -4.456 -9.497 10.011 1.00 97.38 106 SER A C 1
ATOM 842 O O . SER A 1 106 ? -5.304 -10.181 10.581 1.00 97.38 106 SER A O 1
ATOM 844 N N . GLU A 1 107 ? -3.899 -8.437 10.600 1.00 96.44 107 GLU A N 1
ATOM 845 C CA . GLU A 1 107 ? -4.308 -7.952 11.925 1.00 96.44 107 GLU A CA 1
ATOM 846 C C . GLU A 1 107 ? -5.712 -7.332 11.891 1.00 96.44 107 GLU A C 1
ATOM 848 O O . GLU A 1 107 ? -6.529 -7.627 12.765 1.00 96.44 107 GLU A O 1
ATOM 853 N N . ILE A 1 108 ? -6.024 -6.553 10.847 1.00 96.56 108 ILE A N 1
ATOM 854 C CA . ILE A 1 108 ? -7.371 -6.015 10.599 1.00 96.56 108 ILE A CA 1
ATOM 855 C C . ILE A 1 108 ? -8.394 -7.150 10.459 1.00 96.56 108 ILE A C 1
ATOM 857 O O . ILE A 1 108 ? -9.454 -7.092 11.075 1.00 96.56 108 ILE A O 1
ATOM 861 N N . GLU A 1 109 ? -8.084 -8.181 9.672 1.00 94.88 109 GLU A N 1
ATOM 862 C CA . GLU A 1 109 ? -8.956 -9.344 9.458 1.00 94.88 109 GLU A CA 1
ATOM 863 C C . GLU A 1 109 ? -9.138 -10.182 10.729 1.00 94.88 109 GLU A C 1
ATOM 865 O O . GLU A 1 109 ? -10.222 -10.715 10.966 1.00 94.88 109 GLU A O 1
ATOM 870 N N . THR A 1 110 ? -8.095 -10.282 11.559 1.00 95.12 110 THR A N 1
ATOM 871 C CA . THR A 1 110 ? -8.145 -11.020 12.829 1.00 95.12 110 THR A CA 1
ATOM 872 C C . THR A 1 110 ? -9.091 -10.345 13.814 1.00 95.12 110 THR A C 1
ATOM 874 O O . THR A 1 110 ? -9.955 -11.006 14.390 1.00 95.12 110 THR A O 1
ATOM 877 N N . CYS A 1 111 ? -8.931 -9.036 14.025 1.00 94.81 111 CYS A N 1
ATOM 878 C CA . CYS A 1 111 ? -9.856 -8.261 14.839 1.00 94.81 111 CYS A CA 1
ATOM 879 C C . CYS A 1 111 ? -9.767 -6.750 14.527 1.00 94.81 111 CYS A C 1
ATOM 881 O O . CYS A 1 111 ? -8.823 -6.078 14.962 1.00 94.81 111 CYS A O 1
ATOM 883 N N . PRO A 1 112 ? -10.776 -6.185 13.839 1.00 94.56 112 PRO A N 1
ATOM 884 C CA . PRO A 1 112 ? -10.806 -4.775 13.444 1.00 94.56 112 PRO A CA 1
ATOM 885 C C . PRO A 1 112 ? -10.779 -3.811 14.630 1.00 94.56 112 PRO A C 1
ATOM 887 O O . PRO A 1 112 ? -10.112 -2.779 14.566 1.00 94.56 112 PRO A O 1
ATOM 890 N N . ASP A 1 113 ? -11.486 -4.146 15.712 1.00 93.44 113 ASP A N 1
ATOM 891 C CA . ASP A 1 113 ? -11.592 -3.298 16.902 1.00 93.44 113 ASP A CA 1
ATOM 892 C C . ASP A 1 113 ? -10.284 -3.289 17.688 1.00 93.44 113 ASP A C 1
ATOM 894 O O . ASP A 1 113 ? -9.798 -2.232 18.084 1.00 93.44 113 ASP A O 1
ATOM 898 N N . CYS A 1 114 ? -9.636 -4.446 17.815 1.00 94.19 114 CYS A N 1
ATOM 899 C CA . CYS A 1 114 ? -8.334 -4.541 18.453 1.00 94.19 114 CYS A CA 1
ATOM 900 C C . CYS A 1 114 ? -7.262 -3.766 17.636 1.00 94.19 114 CYS A C 1
ATOM 902 O O . CYS A 1 114 ? -6.479 -3.015 18.224 1.00 94.19 114 CYS A O 1
ATOM 904 N N . TYR A 1 115 ? -7.277 -3.826 16.291 1.00 95.56 115 TYR A N 1
ATOM 905 C CA . TYR A 1 115 ? -6.399 -2.996 15.440 1.00 95.56 115 TYR A CA 1
ATOM 906 C C . TYR A 1 115 ? -6.711 -1.494 15.555 1.00 95.56 115 TYR A C 1
ATOM 908 O O . TYR A 1 115 ? -5.795 -0.669 15.636 1.00 95.56 115 TYR A O 1
ATOM 916 N N . MET A 1 116 ? -7.997 -1.125 15.586 1.00 94.81 116 MET A N 1
ATOM 917 C CA . MET A 1 116 ? -8.454 0.255 15.789 1.00 94.81 116 MET A CA 1
ATOM 918 C C . MET A 1 116 ? -7.938 0.808 17.120 1.00 94.81 116 MET A C 1
ATOM 920 O O . MET A 1 116 ? -7.310 1.869 17.158 1.00 94.81 116 MET A O 1
ATOM 924 N N . ASN A 1 117 ? -8.171 0.070 18.205 1.00 93.38 117 ASN A N 1
ATOM 925 C CA . ASN A 1 117 ? -7.803 0.465 19.556 1.00 93.38 117 ASN A CA 1
ATOM 926 C C . ASN A 1 117 ? -6.283 0.608 19.686 1.00 93.38 117 ASN A C 1
ATOM 928 O O . ASN A 1 117 ? -5.830 1.605 20.246 1.00 93.38 117 ASN A O 1
ATOM 932 N N . ALA A 1 118 ? -5.494 -0.307 19.109 1.00 93.25 118 ALA A N 1
ATOM 933 C CA . ALA A 1 118 ? -4.031 -0.225 19.119 1.00 93.25 118 ALA A CA 1
ATOM 934 C C . ALA A 1 118 ? -3.492 1.084 18.512 1.00 93.25 118 ALA A C 1
ATOM 936 O O . ALA A 1 118 ? -2.490 1.619 18.989 1.00 93.25 118 ALA A O 1
ATOM 937 N N . HIS A 1 119 ? -4.177 1.638 17.506 1.00 92.50 119 HIS A N 1
ATOM 938 C CA . HIS A 1 119 ? -3.789 2.897 16.863 1.00 92.50 119 HIS A CA 1
ATOM 939 C C . HIS A 1 119 ? -4.370 4.146 17.543 1.00 92.50 119 HIS A C 1
ATOM 941 O O . HIS A 1 119 ? -3.763 5.213 17.466 1.00 92.50 119 HIS A O 1
ATOM 947 N N . GLN A 1 120 ? -5.525 4.045 18.207 1.00 90.12 120 GLN A N 1
ATOM 948 C CA . GLN A 1 120 ? -6.184 5.189 18.854 1.00 90.12 120 GLN A CA 1
ATOM 949 C C . GLN A 1 120 ? -5.801 5.374 20.329 1.00 90.12 120 GLN A C 1
ATOM 951 O O . GLN A 1 120 ? -5.786 6.501 20.823 1.00 90.12 120 GLN A O 1
ATOM 956 N N . LYS A 1 121 ? -5.505 4.284 21.042 1.00 88.62 121 LYS A N 1
ATOM 957 C CA . LYS A 1 121 ? -5.275 4.255 22.495 1.00 88.62 121 LYS A CA 1
ATOM 958 C C . LYS A 1 121 ? -3.989 3.485 22.844 1.00 88.62 121 LYS A C 1
ATOM 960 O O . LYS A 1 121 ? -4.043 2.534 23.623 1.00 88.62 121 LYS A O 1
ATOM 965 N N . PRO A 1 122 ? -2.808 3.871 22.327 1.00 82.12 122 PRO A N 1
ATOM 966 C CA . PRO A 1 122 ? -1.592 3.052 22.420 1.00 82.12 122 PRO A CA 1
ATOM 967 C C . PRO A 1 122 ? -1.190 2.662 23.856 1.00 82.12 122 PRO A C 1
ATOM 969 O O . PRO A 1 122 ? -0.583 1.615 24.054 1.00 82.12 122 PRO A O 1
ATOM 972 N N . ASN A 1 123 ? -1.579 3.450 24.864 1.00 87.25 123 ASN A N 1
ATOM 973 C CA . ASN A 1 123 ? -1.225 3.208 26.267 1.00 87.25 123 ASN A CA 1
ATOM 974 C C . ASN A 1 123 ? -2.207 2.303 27.038 1.00 87.25 123 ASN A C 1
ATOM 976 O O . ASN A 1 123 ? -1.902 1.921 28.164 1.00 87.25 123 ASN A O 1
ATOM 980 N N . SER A 1 124 ? -3.383 1.985 26.487 1.00 88.88 124 SER A N 1
ATOM 981 C CA . SER A 1 124 ? -4.428 1.234 27.211 1.00 88.88 124 SER A CA 1
ATOM 982 C C . SER A 1 124 ? -5.304 0.344 26.327 1.00 88.88 124 SER A C 1
ATOM 984 O O . SER A 1 124 ? -6.257 -0.255 26.810 1.00 88.88 124 SER A O 1
ATOM 986 N N . TRP A 1 125 ? -5.017 0.244 25.029 1.00 88.19 125 TRP A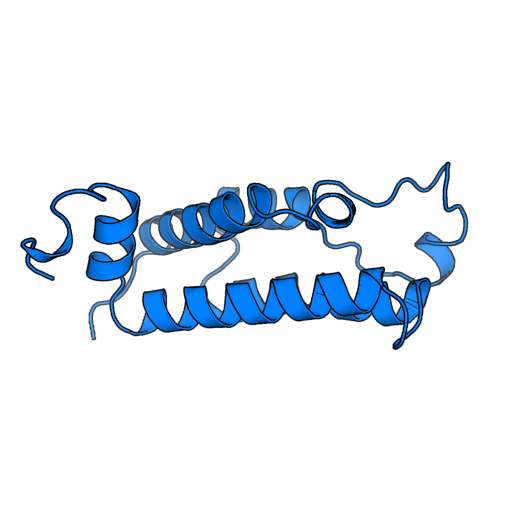 N 1
ATOM 987 C CA . TRP A 1 125 ? -5.873 -0.461 24.073 1.00 88.19 125 TRP A CA 1
ATOM 988 C C . TRP A 1 125 ? -6.132 -1.929 24.432 1.00 88.19 125 TRP A C 1
ATOM 990 O O . TRP A 1 125 ? -7.196 -2.452 24.129 1.00 88.19 125 TRP A O 1
ATOM 1000 N N . PHE A 1 126 ? -5.175 -2.578 25.097 1.00 86.50 126 PHE A N 1
ATOM 1001 C CA . PHE A 1 126 ? -5.221 -3.997 25.451 1.00 86.50 126 PHE A CA 1
ATOM 1002 C C . PHE A 1 126 ? -6.215 -4.326 26.578 1.00 86.50 126 PHE A C 1
ATOM 1004 O O . PHE A 1 126 ? -6.456 -5.501 26.842 1.00 86.50 126 PHE A O 1
ATOM 1011 N N . THR A 1 127 ? -6.774 -3.320 27.260 1.00 87.62 127 THR A N 1
ATOM 1012 C CA . THR A 1 127 ? -7.836 -3.508 28.265 1.00 87.62 127 THR A CA 1
ATOM 1013 C C . THR A 1 127 ? -9.235 -3.257 27.706 1.00 87.62 127 THR A C 1
ATOM 1015 O O . THR A 1 127 ? -10.218 -3.454 28.416 1.00 87.62 127 THR A O 1
ATOM 1018 N N . GLU A 1 128 ? -9.339 -2.774 26.468 1.00 82.75 128 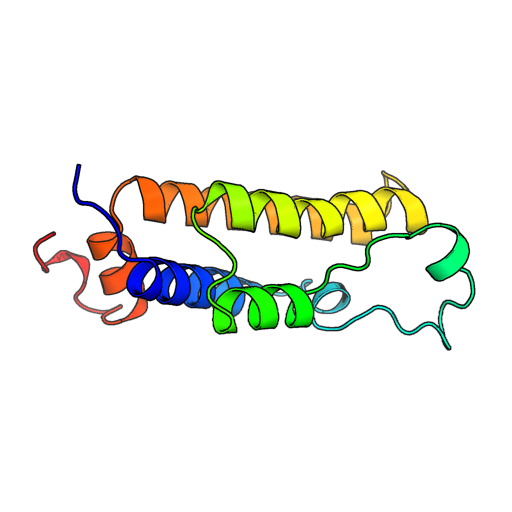GLU A N 1
ATOM 1019 C CA . GLU A 1 128 ? -10.615 -2.488 25.817 1.00 82.75 128 GLU A CA 1
ATOM 1020 C C . GLU A 1 128 ? -11.204 -3.781 25.250 1.00 82.75 128 GLU A C 1
ATOM 1022 O O . GLU A 1 128 ? -10.500 -4.568 24.616 1.00 82.75 128 GLU A O 1
ATOM 1027 N N . ALA A 1 129 ? -12.501 -3.993 25.467 1.00 81.50 129 ALA A N 1
ATOM 1028 C CA . ALA A 1 129 ? -13.195 -5.102 24.836 1.00 81.50 129 ALA A CA 1
ATOM 1029 C C . ALA A 1 129 ? -13.300 -4.870 23.322 1.00 81.50 129 ALA A C 1
ATOM 1031 O O . ALA A 1 129 ? -13.606 -3.763 22.867 1.00 81.50 129 ALA A O 1
ATOM 1032 N N . CYS A 1 130 ? -13.043 -5.945 22.586 1.00 81.69 130 CYS A N 1
ATOM 1033 C CA . CYS A 1 130 ? -13.537 -6.178 21.240 1.00 81.69 130 CYS A CA 1
ATOM 1034 C C . CYS A 1 130 ? -14.893 -6.920 21.449 1.00 81.69 130 CYS A C 1
ATOM 1036 O O . CYS A 1 130 ? -15.880 -6.555 20.789 1.00 81.69 130 CYS A O 1
#

Secondary structure (DSSP, 8-state):
-----HHHHHHHHHHHHHHHHTSTT-GGGSS---TTT-TTHHHH-SS---HHHHHHHHHTT--SSHHHHHHHHHHHHHHHHHHH-TTSHHHHHHHHHHHHHHHHHHHHHH-HHHHHHHHH-TTTGGGS--